Protein AF-A0ABD0N9U7-F1 (afdb_monomer)

Solvent-accessible surface area (backbone atoms only — not comparable to full-atom values): 4983 Å² total; per-residue (Å²): 133,92,78,79,82,80,89,66,78,87,83,89,76,90,77,89,68,100,56,86,50,69,70,65,49,51,76,70,38,92,81,56,78,81,80,84,77,83,73,89,74,82,53,78,68,62,77,50,62,56,77,84,37,92,87,39,53,42,60,78,79,69,62,71,83,87,129

Sequence (67 aa):
VWRFSTAFSPVNRWEFADISSMADHLKRCPYNEVLRQVDAVPLPCMCTTRELTRDGRSLRSVLKPVS

Radius of gyration: 19.0 Å; Cα contacts (8 Å, |Δi|>4): 20; chains: 1; bounding box: 34×39×44 Å

Foldseek 3Di:
DDDDDPPDDDDPDDDDDPDDDPVNCLVPPPPNDDDPDPDDDDDPQQVDQADDDDPRHRVVVVDDDDD

Organism: Cirrhinus mrigala (NCBI:txid683832)

Structure (mmCIF, N/CA/C/O backbone):
data_AF-A0ABD0N9U7-F1
#
_entry.id   AF-A0ABD0N9U7-F1
#
loop_
_atom_site.group_PDB
_atom_site.id
_atom_site.type_symbol
_atom_site.label_atom_id
_atom_site.label_alt_id
_atom_site.label_comp_id
_atom_site.label_asym_id
_atom_site.label_entity_id
_atom_site.label_seq_id
_atom_site.pdbx_PDB_ins_code
_atom_site.Cartn_x
_atom_site.Cartn_y
_atom_site.Cartn_z
_atom_site.occupancy
_atom_site.B_iso_or_equiv
_atom_site.auth_seq_id
_atom_site.auth_comp_id
_atom_site.auth_asym_id
_atom_site.auth_atom_id
_atom_site.pdbx_PDB_model_num
ATOM 1 N N . VAL A 1 1 ? -17.464 -13.850 -1.380 1.00 58.81 1 VAL A N 1
ATOM 2 C CA . VAL A 1 1 ? -16.259 -14.452 -0.759 1.00 58.81 1 VAL A CA 1
ATOM 3 C C . VAL A 1 1 ? -15.078 -14.192 -1.677 1.00 58.81 1 VAL A C 1
ATOM 5 O O . VAL A 1 1 ? -15.118 -14.639 -2.817 1.00 58.81 1 VAL A O 1
ATOM 8 N N . TRP A 1 2 ? -14.073 -13.438 -1.227 1.00 53.59 2 TRP A N 1
ATOM 9 C CA . TRP A 1 2 ? -12.809 -13.301 -1.957 1.00 53.59 2 TRP A CA 1
ATOM 10 C C . TRP A 1 2 ? -12.055 -14.627 -1.864 1.00 53.59 2 TRP A C 1
ATOM 12 O O . TRP A 1 2 ? -11.888 -15.163 -0.770 1.00 53.59 2 TRP A O 1
ATOM 22 N N . ARG A 1 3 ? -11.656 -15.189 -3.006 1.00 59.75 3 ARG A N 1
ATOM 23 C CA . ARG A 1 3 ? -10.831 -16.399 -3.060 1.00 59.75 3 ARG A CA 1
ATOM 24 C C . ARG A 1 3 ? -9.444 -15.988 -3.510 1.00 59.75 3 ARG A C 1
ATOM 26 O O . ARG A 1 3 ? -9.282 -15.525 -4.635 1.00 59.75 3 ARG A O 1
ATOM 33 N N . PHE A 1 4 ? -8.466 -16.143 -2.632 1.00 60.59 4 PHE A N 1
ATOM 34 C CA . PHE A 1 4 ? -7.073 -15.994 -3.019 1.00 60.59 4 PHE A CA 1
ATOM 35 C C . PHE A 1 4 ? -6.655 -17.234 -3.806 1.00 60.59 4 PHE A C 1
ATOM 37 O O . PHE A 1 4 ? -6.993 -18.358 -3.433 1.00 60.59 4 PHE A O 1
ATOM 44 N N . SER A 1 5 ? -5.960 -17.023 -4.921 1.00 69.00 5 SER A N 1
ATOM 45 C CA . SER A 1 5 ? -5.336 -18.122 -5.650 1.00 69.00 5 SER A CA 1
ATOM 46 C C . SER A 1 5 ? -4.309 -18.793 -4.739 1.00 69.00 5 SER A C 1
ATOM 48 O O . SER A 1 5 ? -3.537 -18.104 -4.085 1.00 69.00 5 SER A O 1
ATOM 50 N N . THR A 1 6 ? -4.275 -20.122 -4.688 1.00 70.31 6 THR A N 1
ATOM 51 C CA . THR A 1 6 ? -3.199 -20.865 -4.009 1.00 70.31 6 THR A CA 1
ATOM 52 C C . THR A 1 6 ? -1.997 -21.096 -4.926 1.00 70.31 6 THR A C 1
ATOM 54 O O . THR A 1 6 ? -1.072 -21.808 -4.550 1.00 70.31 6 THR A O 1
ATOM 57 N N . ALA A 1 7 ? -1.996 -20.520 -6.134 1.00 75.94 7 ALA A N 1
ATOM 58 C CA . ALA A 1 7 ? -0.920 -20.649 -7.114 1.00 75.94 7 ALA A CA 1
ATOM 59 C C . ALA A 1 7 ? 0.277 -19.746 -6.773 1.00 75.94 7 ALA A C 1
ATOM 61 O O . ALA A 1 7 ? 0.712 -18.931 -7.584 1.00 75.94 7 ALA A O 1
ATOM 62 N N . PHE A 1 8 ? 0.806 -19.884 -5.562 1.00 76.44 8 PHE A N 1
ATOM 63 C CA . PHE A 1 8 ? 2.047 -19.243 -5.155 1.00 76.44 8 PHE A CA 1
ATOM 64 C C . PHE A 1 8 ? 3.098 -20.322 -4.922 1.00 76.44 8 PHE A C 1
ATOM 66 O O . PHE A 1 8 ? 2.874 -21.277 -4.182 1.00 76.44 8 PHE A O 1
ATOM 73 N N . SER A 1 9 ? 4.245 -20.180 -5.581 1.00 80.19 9 SER A N 1
ATOM 74 C CA . SER A 1 9 ? 5.408 -21.025 -5.305 1.00 80.19 9 SER A CA 1
ATOM 75 C C . SER A 1 9 ? 6.131 -20.524 -4.049 1.00 80.19 9 SER A C 1
ATOM 77 O O . SER A 1 9 ? 6.081 -19.322 -3.769 1.00 80.19 9 SER A O 1
ATOM 79 N N . PRO A 1 10 ? 6.818 -21.403 -3.296 1.00 84.38 10 PRO A N 1
ATOM 80 C CA . PRO A 1 10 ? 7.659 -20.984 -2.181 1.00 84.38 10 PRO A CA 1
ATOM 81 C C . PRO A 1 10 ? 8.690 -19.936 -2.617 1.00 84.38 10 PRO A C 1
ATOM 83 O O . PRO A 1 10 ? 9.333 -20.076 -3.659 1.00 84.38 10 PRO A O 1
ATOM 86 N N . VAL A 1 11 ? 8.864 -18.888 -1.809 1.00 83.81 11 VAL A N 1
ATOM 87 C CA . VAL A 1 11 ? 9.917 -17.888 -2.025 1.00 83.81 11 VAL A CA 1
ATOM 88 C C . VAL A 1 11 ? 11.224 -18.438 -1.459 1.00 83.81 11 VAL A C 1
ATOM 90 O O . VAL A 1 11 ? 11.383 -18.536 -0.246 1.00 83.81 11 VAL A O 1
ATOM 93 N N . ASN A 1 12 ? 12.163 -18.798 -2.336 1.00 87.69 12 ASN A N 1
ATOM 94 C CA . ASN A 1 12 ? 13.441 -19.402 -1.935 1.00 87.69 12 ASN A CA 1
ATOM 95 C C . ASN A 1 12 ? 14.487 -18.372 -1.481 1.00 87.69 12 ASN A C 1
ATOM 97 O O . ASN A 1 12 ? 15.392 -18.706 -0.719 1.00 87.69 12 ASN A O 1
ATOM 101 N N . ARG A 1 13 ? 14.393 -17.125 -1.960 1.00 86.62 13 ARG A N 1
ATOM 102 C CA . ARG A 1 13 ? 15.327 -16.044 -1.629 1.00 86.62 13 ARG A CA 1
ATOM 103 C C . ARG A 1 13 ? 14.641 -14.688 -1.730 1.00 86.62 13 ARG A C 1
ATOM 105 O O . ARG A 1 13 ? 13.854 -14.460 -2.643 1.00 86.62 13 ARG A O 1
ATOM 112 N N . TRP A 1 14 ? 14.988 -13.797 -0.809 1.00 88.12 14 TRP A N 1
ATOM 113 C CA . TRP A 1 14 ? 14.638 -12.382 -0.863 1.00 88.12 14 TRP A CA 1
ATOM 114 C C . TRP A 1 14 ? 15.867 -11.597 -1.304 1.00 88.12 14 TRP A C 1
ATOM 116 O O . TRP A 1 14 ? 16.942 -11.758 -0.727 1.00 88.12 14 TRP A O 1
ATOM 126 N N . GLU A 1 15 ? 15.720 -10.771 -2.331 1.00 84.25 15 GLU A N 1
ATOM 127 C CA . GLU A 1 15 ? 16.809 -9.961 -2.867 1.00 84.25 15 GLU A CA 1
ATOM 128 C C . GLU A 1 15 ? 16.295 -8.648 -3.451 1.00 84.25 15 GLU A C 1
ATOM 130 O O . GLU A 1 15 ? 15.111 -8.514 -3.770 1.00 84.25 15 GLU A O 1
ATOM 135 N N . PHE A 1 16 ? 17.198 -7.678 -3.600 1.00 81.94 16 PHE A N 1
ATOM 136 C CA . PHE A 1 16 ? 16.921 -6.495 -4.400 1.00 81.94 16 PHE A CA 1
ATOM 137 C C . PHE A 1 16 ? 16.986 -6.889 -5.870 1.00 81.94 16 PHE A C 1
ATOM 139 O O . PHE A 1 16 ? 18.034 -7.296 -6.364 1.00 81.94 16 PHE A O 1
ATOM 146 N N . ALA A 1 17 ? 15.858 -6.785 -6.558 1.00 78.06 17 ALA A N 1
ATOM 147 C CA . ALA A 1 17 ? 15.816 -6.970 -7.994 1.00 78.06 17 ALA A CA 1
ATOM 148 C C . ALA A 1 17 ? 16.192 -5.653 -8.686 1.00 78.06 17 ALA A C 1
ATOM 150 O O . ALA A 1 17 ? 15.696 -4.592 -8.305 1.00 78.06 17 ALA A O 1
ATOM 151 N N . ASP A 1 18 ? 17.024 -5.735 -9.725 1.00 82.88 18 ASP A N 1
ATOM 152 C CA . ASP A 1 18 ? 17.349 -4.610 -10.614 1.00 82.88 18 ASP A CA 1
ATOM 153 C C . ASP A 1 18 ? 16.209 -4.368 -11.621 1.00 82.88 18 ASP A C 1
ATOM 155 O O . ASP A 1 18 ? 16.361 -4.404 -12.839 1.00 82.88 18 ASP A O 1
ATOM 159 N N . ILE A 1 19 ? 15.000 -4.227 -11.087 1.00 83.44 19 ILE A N 1
ATOM 160 C CA . ILE A 1 19 ? 13.791 -3.889 -11.828 1.00 83.44 19 ILE A CA 1
ATOM 161 C C . ILE A 1 19 ? 13.225 -2.606 -11.242 1.00 83.44 19 ILE A C 1
ATOM 163 O O . ILE A 1 19 ? 13.370 -2.330 -10.049 1.00 83.44 19 ILE A O 1
ATOM 167 N N . SER A 1 20 ? 12.546 -1.820 -12.079 1.00 81.12 20 SER A N 1
ATOM 168 C CA . SER A 1 20 ? 11.841 -0.634 -11.594 1.00 81.12 20 SER A CA 1
ATOM 169 C C . SER A 1 20 ? 10.900 -1.023 -10.456 1.00 81.12 20 SER A C 1
ATOM 171 O O . SER A 1 20 ? 10.077 -1.929 -10.601 1.00 81.12 20 SER A O 1
ATOM 173 N N . SER A 1 21 ? 11.033 -0.337 -9.319 1.00 86.19 21 SER A N 1
ATOM 174 C CA . SER A 1 21 ? 10.215 -0.610 -8.144 1.00 86.19 21 SER A CA 1
ATOM 175 C C . SER A 1 21 ? 8.737 -0.443 -8.482 1.00 86.19 21 SER A C 1
ATOM 177 O O . SER A 1 21 ? 8.352 0.462 -9.230 1.00 86.19 21 SER A O 1
ATOM 179 N N . MET A 1 22 ? 7.883 -1.258 -7.860 1.00 89.06 22 MET A N 1
ATOM 180 C CA . MET A 1 22 ? 6.436 -1.058 -7.929 1.00 89.06 22 MET A CA 1
ATOM 181 C C . MET A 1 22 ? 6.059 0.371 -7.504 1.00 89.06 22 MET A C 1
ATOM 183 O O . MET A 1 22 ? 5.156 0.964 -8.081 1.00 89.06 22 MET A O 1
ATOM 187 N N . ALA A 1 23 ? 6.809 0.983 -6.579 1.00 88.12 23 ALA A N 1
ATOM 1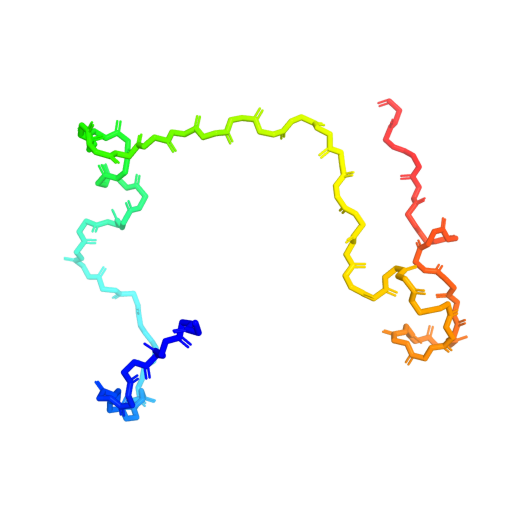88 C CA . ALA A 1 23 ? 6.613 2.379 -6.195 1.00 88.12 23 ALA A CA 1
ATOM 189 C C . ALA A 1 23 ? 6.795 3.355 -7.373 1.00 88.12 23 ALA A C 1
ATOM 191 O O . ALA A 1 23 ? 6.042 4.318 -7.492 1.00 88.12 23 ALA A O 1
ATOM 192 N N . ASP A 1 24 ? 7.759 3.113 -8.264 1.00 90.56 24 ASP A N 1
ATOM 193 C CA . ASP A 1 24 ? 7.996 3.972 -9.428 1.00 90.56 24 ASP A CA 1
ATOM 194 C C . ASP A 1 24 ? 6.952 3.773 -10.523 1.00 90.56 24 ASP A C 1
ATOM 196 O O . ASP A 1 24 ? 6.574 4.734 -11.196 1.00 90.56 24 ASP A O 1
ATOM 200 N N . HIS A 1 25 ? 6.446 2.549 -10.676 1.00 90.56 25 HIS A N 1
ATOM 201 C CA . HIS A 1 25 ? 5.295 2.272 -11.528 1.00 90.56 25 HIS A CA 1
ATOM 202 C C . HIS A 1 25 ? 4.044 3.011 -11.028 1.00 90.56 25 HIS A C 1
ATOM 204 O O . HIS A 1 25 ? 3.421 3.752 -11.789 1.00 90.56 25 HIS A O 1
ATOM 210 N N . LEU A 1 26 ? 3.706 2.859 -9.743 1.00 92.38 26 LEU A N 1
ATOM 211 C CA . LEU A 1 26 ? 2.483 3.412 -9.150 1.00 92.38 26 LEU A CA 1
ATOM 212 C C . LEU A 1 26 ? 2.420 4.946 -9.221 1.00 92.38 26 LEU A C 1
ATOM 214 O O . LEU A 1 26 ? 1.328 5.497 -9.332 1.00 92.38 26 LEU A O 1
ATOM 218 N N . LYS A 1 27 ? 3.568 5.641 -9.250 1.00 90.62 27 LYS A N 1
ATOM 219 C CA . LYS A 1 27 ? 3.631 7.103 -9.466 1.00 90.62 27 LYS A CA 1
ATOM 220 C C . LYS A 1 27 ? 3.051 7.555 -10.810 1.00 90.62 27 LYS A C 1
ATOM 222 O O . LYS A 1 27 ? 2.608 8.692 -10.917 1.00 90.62 27 LYS A O 1
ATOM 227 N N . ARG A 1 28 ? 3.116 6.711 -11.845 1.00 91.00 28 ARG A N 1
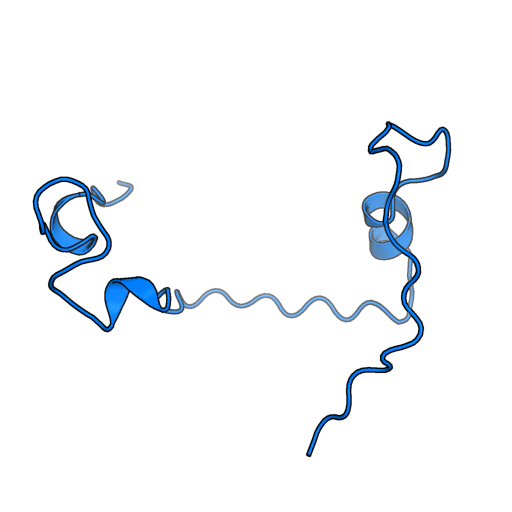ATOM 228 C CA . ARG A 1 28 ? 2.713 7.047 -13.226 1.00 91.00 28 ARG A CA 1
ATOM 229 C C . ARG A 1 28 ? 1.558 6.191 -13.741 1.00 91.00 28 ARG A C 1
ATOM 231 O O . ARG A 1 28 ? 1.119 6.386 -14.870 1.00 91.00 28 ARG A O 1
ATOM 238 N N . CYS A 1 29 ? 1.111 5.211 -12.960 1.00 92.31 29 CYS A N 1
ATOM 239 C CA . CYS A 1 29 ? 0.094 4.269 -13.392 1.00 92.31 29 CYS A CA 1
ATOM 240 C C . CYS A 1 29 ? -1.278 4.962 -13.454 1.00 92.31 29 CYS A C 1
ATOM 242 O O . CYS A 1 29 ? -1.758 5.421 -12.417 1.00 92.31 29 CYS A O 1
ATOM 244 N N . PRO A 1 30 ? -1.943 5.007 -14.626 1.00 92.50 30 PRO A N 1
ATOM 245 C CA . PRO A 1 30 ? -3.250 5.653 -14.769 1.00 92.50 30 PRO A CA 1
ATOM 246 C C . PRO A 1 30 ? -4.370 4.904 -14.034 1.00 92.50 30 PRO A C 1
ATOM 248 O O . PRO A 1 30 ? -5.445 5.455 -13.836 1.00 92.50 30 PRO A O 1
ATOM 251 N N . TYR A 1 31 ? -4.114 3.658 -13.626 1.00 92.25 31 TYR A N 1
ATOM 252 C CA . TYR A 1 31 ? -5.048 2.814 -12.880 1.00 92.25 31 TYR A CA 1
ATOM 253 C C . TYR A 1 31 ? -4.779 2.809 -11.369 1.00 92.25 31 TYR A C 1
ATOM 255 O O . TYR A 1 31 ? -5.492 2.142 -10.624 1.00 92.25 31 TYR A O 1
ATOM 263 N N . ASN A 1 32 ? -3.736 3.504 -10.899 1.00 92.31 32 ASN A N 1
ATOM 264 C CA . ASN A 1 32 ? -3.452 3.609 -9.474 1.00 92.31 32 ASN A CA 1
ATOM 265 C C . ASN A 1 32 ? -4.278 4.746 -8.863 1.00 92.31 32 ASN A C 1
ATOM 267 O O . ASN A 1 32 ? -3.860 5.904 -8.848 1.00 92.31 32 ASN A O 1
ATOM 271 N N . GLU A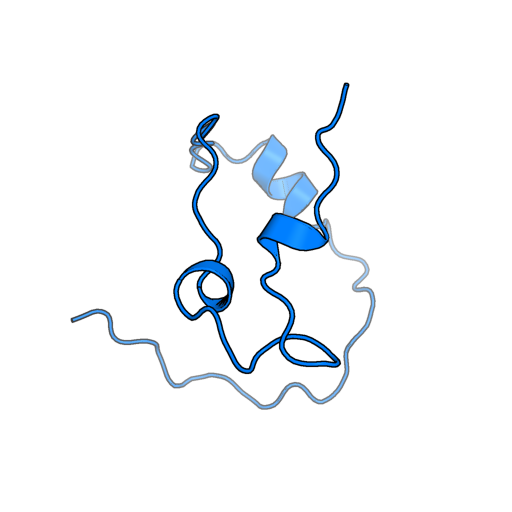 1 33 ? -5.454 4.408 -8.348 1.00 89.69 33 GLU A N 1
ATOM 272 C CA . GLU A 1 33 ? -6.273 5.339 -7.580 1.00 89.69 33 GLU A CA 1
ATOM 273 C C . GLU A 1 33 ? -5.714 5.478 -6.158 1.00 89.69 33 GLU A C 1
ATOM 275 O O . GLU A 1 33 ? -5.820 4.578 -5.323 1.00 89.69 33 GLU A O 1
ATOM 280 N N . VAL A 1 34 ? -5.096 6.625 -5.865 1.00 85.31 34 VAL A N 1
ATOM 281 C CA . VAL A 1 34 ? -4.565 6.910 -4.527 1.00 85.31 34 VAL A CA 1
ATOM 282 C C . VAL A 1 34 ? -5.684 7.445 -3.639 1.00 85.31 34 VAL A C 1
ATOM 284 O O . VAL A 1 34 ? -6.001 8.636 -3.661 1.00 85.31 34 VAL A O 1
ATOM 287 N N . LEU A 1 35 ? -6.260 6.578 -2.807 1.00 85.69 35 LEU A N 1
ATOM 288 C CA . LEU A 1 35 ? -7.166 7.011 -1.747 1.00 85.69 35 LEU A CA 1
ATOM 289 C C . LEU A 1 35 ? -6.358 7.621 -0.595 1.00 85.69 35 LEU A C 1
ATOM 291 O O 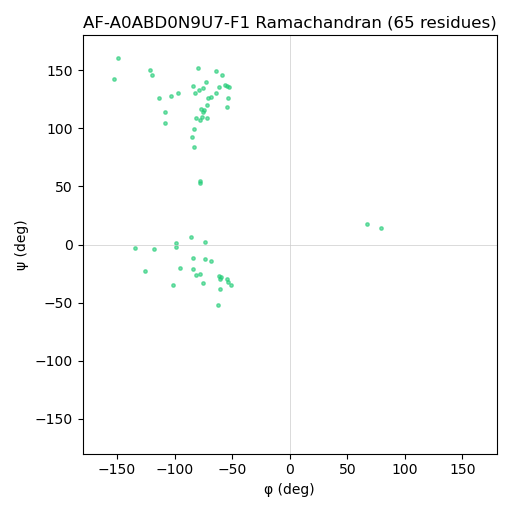. LEU A 1 35 ? -5.677 6.918 0.153 1.00 85.69 35 LEU A O 1
ATOM 295 N N . ARG A 1 36 ? -6.451 8.941 -0.420 1.00 82.12 36 ARG A N 1
ATOM 296 C CA . ARG A 1 36 ? -5.821 9.631 0.712 1.00 82.12 36 ARG A CA 1
ATOM 297 C C . ARG A 1 36 ? -6.711 9.537 1.952 1.00 82.12 36 ARG A C 1
ATOM 299 O O . ARG A 1 36 ? -7.478 10.453 2.236 1.00 82.12 36 ARG A O 1
ATOM 306 N N . GLN A 1 37 ? -6.606 8.431 2.685 1.00 82.81 37 GLN A N 1
ATOM 307 C CA . GLN A 1 37 ? -7.251 8.289 3.989 1.00 82.81 37 GLN A CA 1
ATOM 308 C C . GLN A 1 37 ? -6.467 9.094 5.033 1.00 82.81 37 GLN A C 1
ATOM 310 O O . GLN A 1 37 ? -5.303 8.809 5.303 1.00 82.81 37 GLN A O 1
ATOM 315 N N . VAL A 1 38 ? -7.095 10.138 5.572 1.00 84.81 38 VAL A N 1
ATOM 316 C CA . VAL A 1 38 ? -6.500 11.008 6.604 1.00 84.81 38 VAL A CA 1
ATOM 317 C C . VAL A 1 38 ? -6.895 10.591 8.018 1.00 84.81 38 VAL A C 1
ATOM 319 O O . VAL A 1 38 ? -6.200 10.924 8.975 1.00 84.81 38 VAL A O 1
ATOM 322 N N . ASP A 1 39 ? -7.981 9.833 8.144 1.00 86.69 39 ASP A N 1
ATOM 323 C CA . ASP A 1 39 ? -8.457 9.340 9.427 1.00 86.69 39 ASP A CA 1
ATOM 324 C C . ASP A 1 39 ? -7.629 8.136 9.873 1.00 86.69 39 ASP A C 1
ATOM 326 O O . ASP A 1 39 ? -7.396 7.193 9.111 1.00 86.69 39 ASP A O 1
ATOM 330 N N . ALA A 1 40 ? -7.199 8.150 11.133 1.00 81.62 40 ALA A N 1
ATOM 331 C CA . ALA A 1 40 ? -6.470 7.032 11.707 1.00 81.62 40 ALA A CA 1
ATOM 332 C C . ALA A 1 40 ? -7.399 5.817 11.855 1.00 81.62 40 ALA A C 1
ATOM 334 O O . ALA A 1 40 ? -8.453 5.897 12.487 1.00 81.62 40 ALA A O 1
ATOM 335 N N . VAL A 1 41 ? -6.978 4.670 11.322 1.00 81.25 41 VAL A N 1
ATOM 336 C CA . VAL A 1 41 ? -7.670 3.391 11.518 1.00 81.25 41 VAL A CA 1
ATOM 337 C C . VAL A 1 41 ? -6.977 2.628 12.651 1.00 81.25 41 VAL A C 1
ATOM 339 O O . VAL A 1 41 ? -5.748 2.505 12.631 1.00 81.25 41 VAL A O 1
ATOM 342 N N . PRO A 1 42 ? -7.715 2.114 13.654 1.00 76.62 42 PRO A N 1
ATOM 343 C CA . PRO A 1 42 ? -7.111 1.346 14.733 1.00 76.62 42 PRO A CA 1
ATOM 344 C C . PRO A 1 42 ? -6.488 0.066 14.176 1.00 76.62 42 PRO A C 1
ATOM 346 O O . PRO A 1 42 ? -7.132 -0.692 13.448 1.00 76.62 42 PRO A O 1
ATOM 349 N N . LEU A 1 43 ? -5.233 -0.199 14.542 1.00 77.25 43 LEU A N 1
ATOM 350 C CA . LEU A 1 43 ? -4.597 -1.469 14.200 1.00 77.25 43 LEU A CA 1
ATOM 351 C C . LEU A 1 43 ? -5.344 -2.620 14.897 1.00 77.25 43 LEU A C 1
ATOM 353 O O . LEU A 1 43 ? -5.815 -2.428 16.022 1.00 77.25 43 LEU A O 1
ATOM 357 N N . PRO A 1 44 ? -5.400 -3.834 14.315 1.00 71.81 44 PRO A N 1
ATOM 358 C CA . PRO A 1 44 ? -6.069 -4.980 14.941 1.00 71.81 44 PRO A CA 1
ATOM 359 C C . PRO A 1 44 ? -5.631 -5.236 16.393 1.00 71.81 44 PRO A C 1
ATOM 361 O O . PRO A 1 44 ? -6.448 -5.564 17.250 1.00 71.81 44 PRO A O 1
ATOM 364 N N . CYS A 1 45 ? -4.353 -4.994 16.700 1.00 64.31 45 CYS A N 1
ATOM 365 C CA . CYS A 1 45 ? -3.779 -5.130 18.039 1.00 64.31 45 CYS A CA 1
ATOM 366 C C . CYS A 1 45 ? -4.184 -4.029 19.038 1.00 64.31 45 CYS A C 1
ATOM 368 O O . CYS A 1 45 ? -3.959 -4.182 20.236 1.00 64.31 45 CYS A O 1
ATOM 370 N N . MET A 1 46 ? -4.790 -2.931 18.578 1.00 66.81 46 MET A N 1
ATOM 371 C CA . MET A 1 46 ? -5.354 -1.879 19.431 1.00 66.81 46 MET A CA 1
ATOM 372 C C . MET A 1 46 ? -6.776 -2.211 19.902 1.00 66.81 46 MET A C 1
ATOM 374 O O . MET A 1 46 ? -7.218 -1.666 20.912 1.00 66.81 46 MET A O 1
ATOM 378 N N . CYS A 1 47 ? -7.480 -3.111 19.206 1.00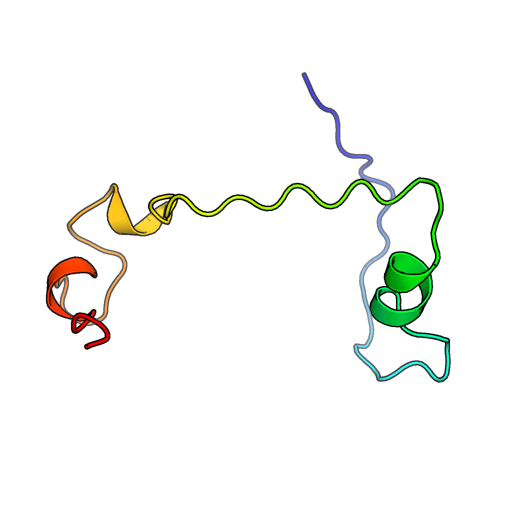 62.84 47 CYS A N 1
ATOM 379 C CA . CYS A 1 47 ? -8.837 -3.542 19.556 1.00 62.84 47 CYS A CA 1
ATOM 380 C C . CYS A 1 47 ? -8.854 -4.551 20.718 1.00 62.84 47 CYS A C 1
ATOM 382 O O . CYS A 1 47 ? -9.830 -4.630 21.459 1.00 62.84 47 CYS A O 1
ATOM 384 N N . THR A 1 48 ? -7.763 -5.298 20.916 1.00 59.41 48 THR A N 1
ATOM 385 C CA . THR A 1 48 ? -7.603 -6.274 22.003 1.00 59.41 48 THR A CA 1
ATOM 386 C C . THR A 1 48 ? -6.609 -5.745 23.032 1.00 59.41 48 THR A C 1
ATOM 388 O O . THR A 1 48 ? -5.403 -5.735 22.808 1.00 59.41 48 THR A O 1
ATOM 391 N N . THR A 1 49 ? -7.096 -5.287 24.182 1.00 55.81 49 THR A N 1
ATOM 392 C CA . THR A 1 49 ? -6.287 -4.519 25.146 1.00 55.81 49 THR A CA 1
ATOM 393 C C . THR A 1 49 ? -5.253 -5.327 25.946 1.00 55.81 49 THR A C 1
ATOM 395 O O . THR A 1 49 ? -4.606 -4.732 26.797 1.00 55.81 49 THR A O 1
ATOM 398 N N . ARG A 1 50 ? -5.053 -6.640 25.756 1.00 53.62 50 ARG A N 1
ATOM 399 C CA . ARG A 1 50 ? -4.376 -7.420 26.817 1.00 53.62 50 ARG A CA 1
ATOM 400 C C . ARG A 1 50 ? -3.134 -8.247 26.488 1.00 53.62 50 ARG A C 1
ATOM 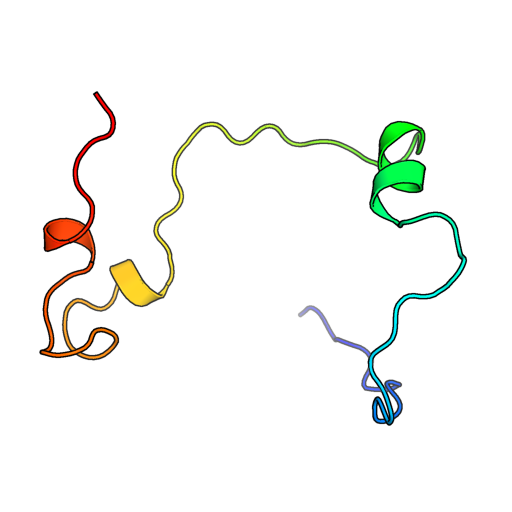402 O O . ARG A 1 50 ? -2.367 -8.456 27.418 1.00 53.62 50 ARG A O 1
ATOM 409 N N . GLU A 1 51 ? -2.860 -8.665 25.249 1.00 53.78 51 GLU A N 1
ATOM 410 C CA . GLU A 1 51 ? -1.835 -9.726 25.063 1.00 53.78 51 GLU A CA 1
ATOM 411 C C . GLU A 1 51 ? -0.788 -9.507 23.956 1.00 53.78 51 GLU A C 1
ATOM 413 O O . GLU A 1 51 ? 0.134 -10.304 23.831 1.00 53.78 51 GLU A O 1
ATOM 418 N N . LEU A 1 52 ? -0.861 -8.429 23.167 1.00 53.28 52 LEU A N 1
ATOM 419 C CA . LEU A 1 52 ? 0.005 -8.262 21.981 1.00 53.28 52 LEU A CA 1
ATOM 420 C C . LEU A 1 52 ? 1.239 -7.369 22.193 1.00 53.28 52 LEU A C 1
ATOM 422 O O . LEU A 1 52 ? 2.012 -7.146 21.263 1.00 53.28 52 LEU A O 1
ATOM 426 N N . THR A 1 53 ? 1.448 -6.850 23.400 1.00 56.81 53 THR A N 1
ATOM 427 C CA . THR A 1 53 ? 2.592 -5.996 23.744 1.00 56.81 53 THR A CA 1
ATOM 428 C C . THR A 1 53 ? 3.420 -6.631 24.853 1.00 56.81 53 THR A C 1
ATOM 430 O O . THR A 1 53 ? 2.888 -7.273 25.759 1.00 56.81 53 THR A O 1
ATOM 433 N N . ARG A 1 54 ? 4.744 -6.430 24.805 1.00 55.56 54 ARG A N 1
ATOM 434 C CA . ARG A 1 54 ? 5.650 -6.810 25.896 1.00 55.56 54 ARG A CA 1
ATOM 435 C C . ARG A 1 54 ? 5.136 -6.154 27.188 1.00 55.56 54 ARG A C 1
ATOM 437 O O . ARG A 1 54 ? 5.038 -4.928 27.248 1.00 55.56 54 ARG A O 1
ATOM 444 N N . ASP A 1 55 ? 4.768 -6.979 28.167 1.00 64.50 55 ASP A N 1
ATOM 445 C CA . ASP A 1 55 ? 4.171 -6.619 29.466 1.00 64.50 55 ASP A CA 1
ATOM 446 C C . ASP A 1 55 ? 2.655 -6.300 29.482 1.00 64.50 55 ASP A C 1
ATOM 448 O O . ASP A 1 55 ? 2.167 -5.735 30.460 1.00 64.50 55 ASP A O 1
ATOM 452 N N . GLY A 1 56 ? 1.889 -6.625 28.432 1.00 59.81 56 GLY A N 1
ATOM 453 C CA . GLY A 1 56 ? 0.416 -6.517 28.447 1.00 59.81 56 GLY A CA 1
ATOM 454 C C . GLY A 1 56 ? -0.133 -5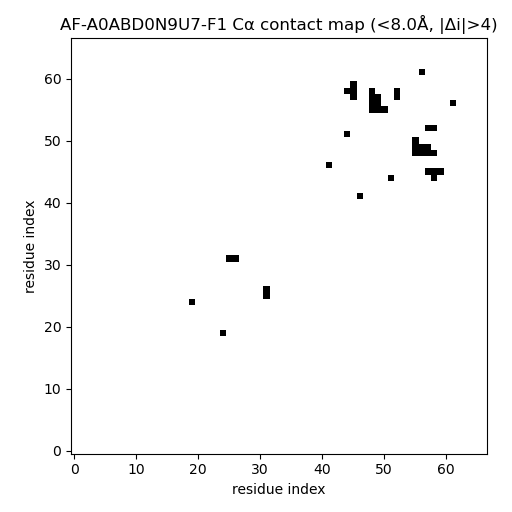.083 28.521 1.00 59.81 56 GLY A C 1
ATOM 455 O O . GLY A 1 56 ? -1.294 -4.867 28.875 1.00 59.81 56 GLY A O 1
ATOM 456 N N . ARG A 1 57 ? 0.693 -4.076 28.208 1.00 60.09 57 ARG A N 1
ATOM 457 C CA . ARG A 1 57 ? 0.301 -2.657 28.208 1.00 60.09 57 ARG A CA 1
ATOM 458 C C . ARG A 1 57 ? -0.409 -2.281 26.909 1.00 60.09 57 ARG A C 1
ATOM 460 O O . ARG A 1 57 ? 0.114 -2.525 25.826 1.00 60.09 57 ARG A O 1
ATOM 467 N N . SER A 1 58 ? -1.564 -1.626 26.989 1.00 61.53 58 SER A N 1
ATOM 468 C CA . SER A 1 58 ? -2.270 -1.124 25.801 1.00 61.53 58 SER A CA 1
ATOM 469 C C . SER A 1 58 ? -1.352 -0.270 24.918 1.00 61.53 58 SER A C 1
ATOM 471 O O . SER A 1 58 ? -0.670 0.619 25.419 1.00 61.53 58 SER A O 1
ATOM 473 N N . LEU A 1 59 ? -1.371 -0.462 23.594 1.00 62.19 59 LEU A N 1
ATOM 474 C CA . LEU A 1 59 ? -0.609 0.388 22.663 1.00 62.19 59 LEU A CA 1
ATOM 475 C C . LEU A 1 59 ? -0.929 1.879 22.838 1.00 62.19 59 LEU A C 1
ATOM 477 O O . LEU A 1 59 ? -0.051 2.726 22.686 1.00 62.19 59 LEU A O 1
ATOM 481 N N . ARG A 1 60 ? -2.159 2.199 23.259 1.00 62.16 60 ARG A N 1
ATOM 482 C CA . ARG A 1 60 ? -2.585 3.567 23.568 1.00 62.16 60 ARG A CA 1
ATOM 483 C C . ARG A 1 60 ? -1.759 4.222 24.681 1.00 62.16 60 ARG A C 1
ATOM 485 O O . ARG A 1 60 ? -1.629 5.437 24.675 1.00 62.16 60 ARG A O 1
ATOM 492 N N . SER A 1 61 ? -1.198 3.452 25.618 1.00 64.81 61 SER A N 1
ATOM 493 C CA . SER A 1 61 ? -0.336 3.994 26.679 1.00 64.81 61 SER A CA 1
ATOM 494 C C . SER A 1 61 ? 1.122 4.178 26.247 1.00 64.81 61 SER A C 1
ATOM 496 O O . SER A 1 61 ? 1.899 4.767 26.990 1.00 64.81 61 SER A O 1
ATOM 498 N N . VAL A 1 62 ? 1.519 3.631 25.094 1.00 64.06 62 VAL A N 1
ATOM 499 C CA . VAL A 1 62 ? 2.903 3.670 24.586 1.00 64.06 62 VAL A CA 1
ATOM 500 C C . VAL A 1 62 ? 3.067 4.737 23.505 1.00 64.06 62 VAL A C 1
ATOM 502 O O . VAL A 1 62 ? 4.115 5.376 23.418 1.00 64.06 62 VAL A O 1
ATOM 505 N N . LEU A 1 63 ? 2.032 4.953 22.693 1.00 65.69 63 LEU A N 1
ATOM 506 C CA . LEU A 1 63 ? 2.029 5.991 21.669 1.00 65.69 63 LEU A CA 1
ATOM 507 C C . LEU A 1 63 ? 1.920 7.369 22.334 1.00 65.69 63 LEU A C 1
ATOM 509 O O . LEU A 1 63 ? 0.877 7.730 22.879 1.00 65.69 63 LEU A O 1
ATOM 513 N N . LYS A 1 64 ? 3.009 8.143 22.299 1.00 59.66 64 LYS A N 1
ATOM 514 C CA . LYS A 1 64 ? 2.974 9.564 22.659 1.00 59.66 64 LYS A CA 1
ATOM 515 C C . LYS A 1 64 ? 2.274 10.344 21.538 1.00 59.66 64 LYS A C 1
ATOM 517 O O . LYS A 1 64 ? 2.530 10.038 20.372 1.00 59.66 64 LYS A O 1
ATOM 522 N N . PRO A 1 65 ? 1.425 11.338 21.855 1.00 56.84 65 PRO A N 1
ATOM 523 C CA . PRO A 1 65 ? 0.897 12.244 20.843 1.00 56.84 65 PRO A CA 1
ATOM 524 C C . PRO A 1 65 ? 2.055 12.908 20.095 1.00 56.84 65 PRO A C 1
ATOM 526 O O . PRO A 1 65 ? 3.043 13.304 20.716 1.00 56.84 65 PRO A O 1
ATOM 529 N N . VAL A 1 66 ? 1.936 13.006 18.774 1.00 59.00 66 VAL A N 1
ATOM 530 C CA . VAL A 1 66 ? 2.811 13.868 17.978 1.00 59.00 66 VAL A CA 1
ATOM 531 C C . VAL A 1 66 ? 2.306 15.295 1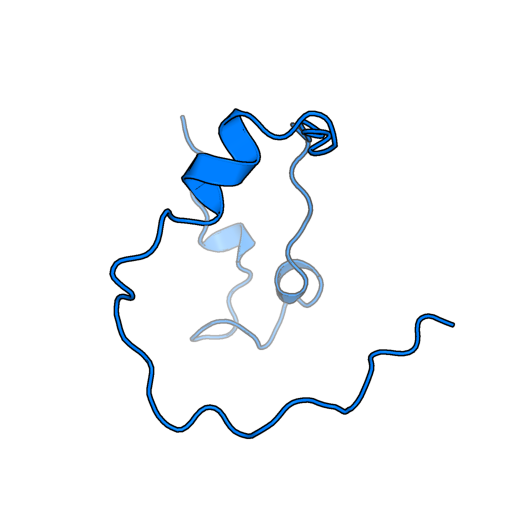8.187 1.00 59.00 66 VAL A C 1
ATOM 533 O O . VAL A 1 66 ? 1.139 15.565 17.899 1.00 59.00 66 VAL A O 1
ATOM 536 N N . SER A 1 67 ? 3.151 16.142 18.780 1.00 50.59 67 SER A N 1
ATOM 537 C CA . SER A 1 67 ? 2.908 17.579 18.966 1.00 50.59 67 SER A CA 1
ATOM 538 C C . SER A 1 67 ? 2.929 18.345 17.651 1.00 5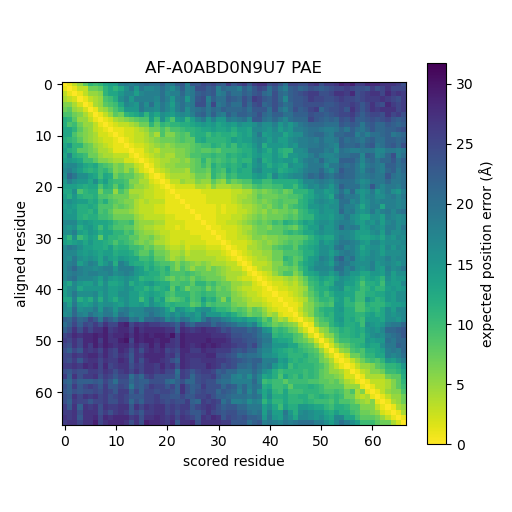0.59 67 SER A C 1
ATOM 540 O O . SER A 1 67 ? 3.703 17.940 16.754 1.00 50.59 67 SER A O 1
#

pLDDT: mean 74.23, std 13.3, range [50.59, 92.5]

Mean predicted aligned error: 14.2 Å

InterPro domains:
  IPR001810 F-box domain [PF15966] (1-46)
  IPR031890 F-box only protein 30/40 [PTHR15933] (1-66)

Secondary structure (DSSP, 8-state):
-----------------SS--HHHHHTT-TT-------SPPPPHHHHS-SSSSTTS--GGGT-PPP-